Protein AF-A0A523ED09-F1 (afdb_monomer_lite)

Secondary structure (DSSP, 8-state):
-HHHHHHHHHTT-HHHHHHTHHHHHHHHHH-S--------HHHHHHHHHHHTT-HHHHHHHHHHHHHHHHHTT-TTHHHHHHHHHHHHHHHH--TTHHHHHHHHHHHHHHHHHHHT-HHHHHHHHHHHTT-

Foldseek 3Di:
DVVVLVVCVVVVVVVVNVVCVVVVVVCCVVPVDDDPDDQPPLLVQLLVCLVVVVLVSNVVSLVVSCVVCVVVVVLVNNLVSLLSQLVSLVVNVDVCSPVSSLVSLVVSLVSCVVVVVVVSNVSSVVSNVVD

Structure (mmCIF, N/CA/C/O backbone):
data_AF-A0A523ED09-F1
#
_entry.id   AF-A0A523ED09-F1
#
loop_
_atom_site.group_PDB
_atom_site.id
_atom_site.type_symbol
_atom_site.label_atom_id
_atom_site.label_alt_id
_atom_site.label_comp_id
_atom_site.label_asym_id
_atom_site.label_entity_id
_atom_site.label_seq_id
_atom_site.pdbx_PDB_ins_code
_atom_site.Cartn_x
_atom_site.Cartn_y
_atom_site.Cartn_z
_atom_site.occupancy
_atom_site.B_iso_or_equiv
_atom_site.auth_seq_id
_atom_site.auth_comp_id
_atom_site.auth_asym_id
_atom_site.auth_atom_id
_atom_site.pdbx_PDB_model_num
ATOM 1 N N . MET A 1 1 ? 1.089 -2.085 -19.130 1.00 61.78 1 MET A N 1
ATOM 2 C CA . MET A 1 1 ? 1.662 -1.777 -20.460 1.00 61.78 1 MET A CA 1
ATOM 3 C C . MET A 1 1 ? 3.190 -1.761 -20.437 1.00 61.78 1 MET A C 1
ATOM 5 O O . MET A 1 1 ? 3.758 -2.602 -21.108 1.00 61.78 1 MET A O 1
ATOM 9 N N . ILE A 1 2 ? 3.865 -0.917 -19.640 1.00 69.56 2 ILE A N 1
ATOM 10 C CA . ILE A 1 2 ? 5.349 -0.893 -19.565 1.00 69.56 2 ILE A CA 1
ATOM 11 C C . ILE A 1 2 ? 5.932 -2.255 -19.141 1.00 69.56 2 ILE A C 1
ATOM 13 O O . ILE A 1 2 ? 6.765 -2.804 -19.849 1.00 69.56 2 ILE A O 1
ATOM 17 N N . TYR A 1 3 ? 5.396 -2.876 -18.084 1.00 70.06 3 TYR A N 1
ATOM 18 C CA . TYR A 1 3 ? 5.804 -4.230 -17.665 1.00 70.06 3 TYR A CA 1
ATOM 19 C C . TYR A 1 3 ? 5.476 -5.332 -18.685 1.00 70.06 3 TYR A C 1
ATOM 21 O O . TYR A 1 3 ? 6.115 -6.377 -18.699 1.00 70.06 3 TYR A O 1
ATOM 29 N N . ALA A 1 4 ? 4.495 -5.102 -19.565 1.00 79.31 4 ALA A N 1
ATOM 30 C CA . ALA A 1 4 ? 4.184 -6.051 -20.631 1.00 79.31 4 ALA A CA 1
ATOM 31 C C . ALA A 1 4 ? 5.242 -6.000 -21.745 1.00 79.31 4 ALA A C 1
ATOM 33 O O . ALA A 1 4 ? 5.558 -7.040 -22.304 1.00 79.31 4 ALA A O 1
ATOM 34 N N . ILE A 1 5 ? 5.824 -4.826 -22.028 1.00 86.56 5 ILE A N 1
ATOM 35 C CA . ILE A 1 5 ? 6.925 -4.675 -22.994 1.00 86.56 5 ILE A CA 1
ATOM 36 C C . ILE A 1 5 ? 8.148 -5.476 -22.532 1.00 86.56 5 ILE A C 1
ATOM 38 O O . ILE A 1 5 ? 8.696 -6.249 -23.311 1.00 86.56 5 ILE A O 1
ATOM 42 N N . GLU A 1 6 ? 8.541 -5.336 -21.262 1.00 81.38 6 GLU A N 1
ATOM 43 C CA . GLU A 1 6 ? 9.666 -6.081 -20.679 1.00 81.38 6 GLU A CA 1
ATOM 44 C C . GLU A 1 6 ? 9.396 -7.592 -20.661 1.00 81.38 6 GLU A C 1
ATOM 46 O O . GLU A 1 6 ? 10.223 -8.369 -21.133 1.00 81.38 6 GLU A O 1
ATOM 51 N N . GLY A 1 7 ? 8.207 -8.012 -20.212 1.00 79.94 7 GLY A N 1
ATOM 52 C CA . GLY A 1 7 ? 7.813 -9.422 -20.228 1.00 79.94 7 GLY A CA 1
ATOM 53 C C . GLY A 1 7 ? 7.827 -10.033 -21.634 1.00 79.94 7 GLY A C 1
ATOM 54 O O . GLY A 1 7 ? 8.368 -11.117 -21.828 1.00 79.94 7 GLY A O 1
ATOM 55 N N . LEU A 1 8 ? 7.294 -9.329 -22.636 1.00 85.69 8 LEU A N 1
ATOM 56 C CA . LEU A 1 8 ? 7.321 -9.769 -24.036 1.00 85.69 8 LEU A CA 1
ATOM 57 C C . LEU A 1 8 ? 8.750 -9.833 -24.591 1.00 85.69 8 LEU A C 1
ATOM 59 O O . LEU A 1 8 ? 9.080 -10.775 -25.308 1.00 85.69 8 LEU A O 1
ATOM 63 N N . ALA A 1 9 ? 9.612 -8.877 -24.235 1.00 85.38 9 ALA A N 1
ATOM 64 C CA . ALA A 1 9 ? 11.015 -8.890 -24.638 1.00 85.38 9 ALA A CA 1
ATOM 65 C C . ALA A 1 9 ? 11.759 -10.108 -24.065 1.00 85.38 9 ALA A C 1
ATOM 67 O O . ALA A 1 9 ? 12.458 -10.797 -24.806 1.00 85.38 9 ALA A O 1
ATOM 68 N N . VAL A 1 10 ? 11.551 -10.419 -22.780 1.00 86.25 10 VAL A N 1
ATOM 69 C CA . VAL A 1 10 ? 12.097 -11.621 -22.121 1.00 86.25 10 VAL A CA 1
ATOM 70 C C . VAL A 1 10 ? 11.604 -12.903 -22.796 1.00 86.25 10 VAL A C 1
ATOM 72 O 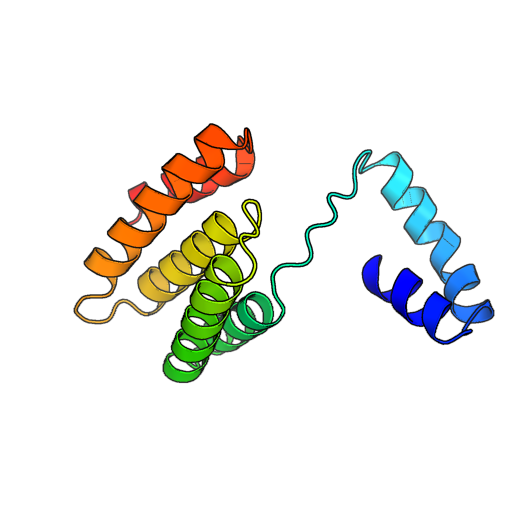O . VAL A 1 10 ? 12.369 -13.851 -22.952 1.00 86.25 10 VAL A O 1
ATOM 75 N N . LEU A 1 11 ? 10.345 -12.928 -23.236 1.00 92.31 11 LEU A N 1
ATOM 76 C CA . LEU A 1 11 ? 9.746 -14.063 -23.943 1.00 92.31 11 LEU A CA 1
ATOM 77 C C . LEU A 1 11 ? 10.133 -14.146 -25.435 1.00 92.31 11 LEU A C 1
ATOM 79 O O . LEU A 1 11 ? 9.678 -15.055 -26.125 1.00 92.31 11 LEU A O 1
ATOM 83 N N . GLY A 1 12 ? 10.960 -13.229 -25.952 1.00 92.00 12 GLY A N 1
ATOM 84 C CA . GLY A 1 12 ? 11.400 -13.224 -27.354 1.00 92.00 12 GLY A CA 1
ATOM 85 C C . GLY A 1 12 ? 10.344 -12.738 -28.355 1.00 92.00 12 GLY A C 1
ATOM 86 O O . GLY A 1 12 ? 10.500 -12.910 -29.563 1.00 92.00 12 GLY A O 1
ATOM 87 N N . GLU A 1 13 ? 9.276 -12.097 -27.884 1.00 96.38 13 GLU A N 1
ATOM 88 C CA . GLU A 1 13 ? 8.123 -11.654 -28.678 1.00 96.38 13 GLU A CA 1
ATOM 89 C C . GLU A 1 13 ? 8.382 -10.302 -29.373 1.00 96.38 13 GLU A C 1
ATOM 91 O O . GLU A 1 13 ? 7.642 -9.328 -29.210 1.00 96.38 13 GLU A O 1
ATOM 96 N N . GLY A 1 14 ? 9.464 -10.225 -30.154 1.00 93.81 14 GLY A N 1
ATOM 97 C CA . GLY A 1 14 ? 10.004 -8.969 -30.693 1.00 93.81 14 GLY A CA 1
ATOM 98 C C . GLY A 1 14 ? 9.029 -8.151 -31.548 1.00 93.81 14 GLY A C 1
ATOM 99 O O . GLY A 1 14 ? 9.018 -6.926 -31.452 1.00 93.81 14 GLY A O 1
ATOM 100 N N . ALA A 1 15 ? 8.165 -8.805 -32.331 1.00 96.19 15 ALA A N 1
ATOM 101 C CA . ALA A 1 15 ? 7.140 -8.113 -33.117 1.00 96.19 15 ALA A CA 1
ATOM 102 C C . ALA A 1 15 ? 6.128 -7.380 -32.216 1.00 96.19 15 ALA A C 1
ATOM 104 O O . ALA A 1 15 ? 5.870 -6.196 -32.409 1.00 96.19 15 ALA A O 1
ATOM 105 N N . LYS A 1 16 ? 5.645 -8.044 -31.157 1.00 92.25 16 LYS A N 1
ATOM 106 C CA . LYS A 1 16 ? 4.705 -7.449 -30.192 1.00 92.25 16 LYS A CA 1
ATOM 107 C C . LYS A 1 16 ? 5.350 -6.316 -29.390 1.00 92.25 16 LYS A C 1
ATOM 109 O O . LYS A 1 16 ? 4.675 -5.362 -29.021 1.00 92.25 16 LYS A O 1
ATOM 114 N N . VAL A 1 17 ? 6.653 -6.410 -29.116 1.00 94.31 17 VAL A N 1
ATOM 115 C CA . VAL A 1 17 ? 7.421 -5.321 -28.491 1.00 94.31 17 VAL A CA 1
ATOM 116 C C . VAL A 1 17 ? 7.497 -4.109 -29.421 1.00 94.31 17 VAL A C 1
ATOM 118 O O . VAL A 1 17 ? 7.258 -2.987 -28.974 1.00 94.31 17 VAL A O 1
ATOM 121 N N . ALA A 1 18 ? 7.790 -4.326 -30.706 1.00 95.88 18 ALA A N 1
ATOM 122 C CA . ALA A 1 18 ? 7.860 -3.257 -31.698 1.00 95.88 18 ALA A CA 1
ATOM 123 C C . ALA A 1 18 ? 6.513 -2.530 -31.859 1.00 95.88 18 ALA A C 1
ATOM 125 O O . ALA A 1 18 ? 6.488 -1.299 -31.904 1.00 95.88 18 ALA A O 1
ATOM 126 N N . ASP A 1 19 ? 5.398 -3.264 -31.840 1.00 96.31 19 ASP A N 1
ATOM 127 C CA . ASP A 1 19 ? 4.045 -2.701 -31.954 1.00 96.31 19 ASP A CA 1
ATOM 128 C C . ASP A 1 19 ? 3.678 -1.742 -30.807 1.00 96.31 19 ASP A C 1
ATOM 130 O O . ASP A 1 19 ? 2.827 -0.867 -30.969 1.00 96.31 19 ASP A O 1
ATOM 134 N N . LEU A 1 20 ? 4.325 -1.875 -29.644 1.00 93.62 20 LEU A N 1
ATOM 135 C CA . LEU A 1 20 ? 4.088 -1.032 -28.466 1.00 93.62 20 LEU A CA 1
ATOM 136 C C . LEU A 1 20 ? 4.946 0.246 -28.443 1.00 93.62 20 LEU A C 1
ATOM 138 O O . LEU A 1 20 ? 4.789 1.078 -27.542 1.00 93.62 20 LEU A O 1
ATOM 142 N N . TYR A 1 21 ? 5.850 0.427 -29.413 1.00 93.00 21 TYR A N 1
ATOM 143 C CA . TYR A 1 21 ? 6.771 1.565 -29.457 1.00 93.00 21 TYR A CA 1
ATOM 144 C C . TYR A 1 21 ? 6.076 2.940 -29.481 1.00 93.00 21 TYR A C 1
ATOM 146 O O . TYR A 1 21 ? 6.500 3.810 -28.712 1.00 93.00 21 TYR A O 1
ATOM 154 N N . PRO A 1 22 ? 5.010 3.185 -30.272 1.00 93.12 22 PRO A N 1
ATOM 155 C CA . PRO A 1 22 ? 4.345 4.490 -30.282 1.00 93.12 22 PRO A CA 1
ATOM 156 C C . PRO A 1 22 ? 3.814 4.904 -28.900 1.00 93.12 22 PRO A C 1
ATOM 158 O O . PRO A 1 22 ? 4.017 6.039 -28.468 1.00 93.12 22 PRO A O 1
ATOM 161 N N . GLN A 1 23 ? 3.197 3.974 -28.164 1.00 88.94 23 GLN A N 1
ATOM 162 C CA . GLN A 1 23 ? 2.675 4.205 -26.816 1.00 88.94 23 GLN A CA 1
ATOM 163 C C . GLN A 1 23 ? 3.808 4.412 -25.805 1.00 88.94 23 GLN A C 1
ATOM 165 O O . GLN A 1 23 ? 3.721 5.297 -24.952 1.00 88.94 23 GLN A O 1
ATOM 170 N N . ALA A 1 24 ? 4.882 3.622 -25.903 1.00 86.88 24 ALA A N 1
ATOM 171 C CA . ALA A 1 24 ? 6.059 3.773 -25.051 1.00 86.88 24 ALA A CA 1
ATOM 172 C C . ALA A 1 24 ? 6.745 5.135 -25.264 1.00 86.88 24 ALA A C 1
ATOM 174 O O . ALA A 1 24 ? 7.100 5.806 -24.295 1.00 86.88 24 ALA A O 1
ATOM 175 N N . SER A 1 25 ? 6.867 5.576 -26.520 1.00 88.69 25 SER A N 1
ATOM 176 C CA . SER A 1 25 ? 7.432 6.878 -26.888 1.00 88.69 25 SER A CA 1
ATOM 177 C C . SER A 1 25 ? 6.599 8.038 -26.340 1.00 88.69 25 SER A C 1
ATOM 179 O O . SER A 1 25 ? 7.151 9.011 -25.825 1.00 88.69 25 SER A O 1
ATOM 181 N N . GLU A 1 26 ? 5.270 7.936 -26.394 1.00 86.62 26 GLU A N 1
ATOM 182 C CA . GLU A 1 26 ? 4.394 8.980 -25.861 1.00 86.62 26 GLU A CA 1
ATOM 183 C C . GLU A 1 26 ? 4.463 9.075 -24.333 1.00 86.62 26 GLU A C 1
ATOM 185 O O . GLU A 1 26 ? 4.500 10.175 -23.779 1.00 86.62 26 GLU A O 1
ATOM 190 N N . ILE A 1 27 ? 4.560 7.936 -23.642 1.00 81.44 27 ILE A N 1
ATOM 191 C CA . ILE A 1 27 ? 4.789 7.921 -22.194 1.00 81.44 27 ILE A CA 1
ATOM 192 C C . ILE A 1 27 ? 6.131 8.556 -21.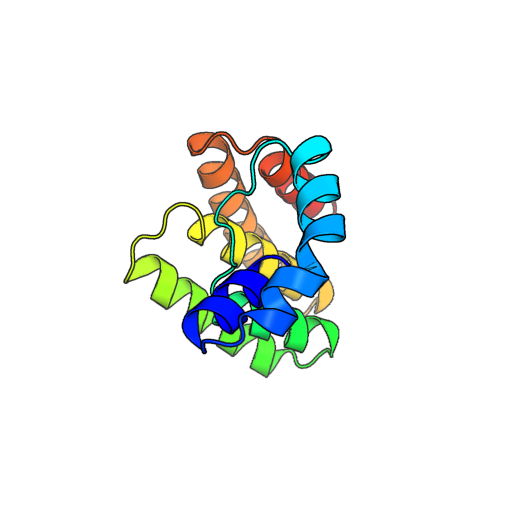855 1.00 81.44 27 ILE A C 1
ATOM 194 O O . ILE A 1 27 ? 6.172 9.402 -20.969 1.00 81.44 27 ILE A O 1
ATOM 198 N N . ALA A 1 28 ? 7.206 8.205 -22.564 1.00 82.69 28 ALA A N 1
ATOM 199 C CA . ALA A 1 28 ? 8.543 8.730 -22.289 1.00 82.69 28 ALA A CA 1
ATOM 200 C C . ALA A 1 28 ? 8.616 10.267 -22.376 1.00 82.69 28 ALA A C 1
ATOM 202 O O . ALA A 1 28 ? 9.393 10.892 -21.659 1.00 82.69 28 ALA A O 1
ATOM 203 N N . LYS A 1 29 ? 7.779 10.893 -23.214 1.00 84.25 29 LYS A N 1
ATOM 204 C CA . LYS A 1 29 ? 7.676 12.359 -23.318 1.00 84.25 29 LYS A CA 1
ATOM 205 C C . LYS A 1 29 ? 6.912 13.002 -22.160 1.00 84.25 29 LYS A C 1
ATOM 207 O O . LYS A 1 29 ? 7.157 14.160 -21.840 1.00 84.25 29 LYS A O 1
ATOM 212 N N . ARG A 1 30 ? 5.950 12.285 -21.573 1.00 77.62 30 ARG A N 1
ATOM 213 C CA . ARG A 1 30 ? 5.028 12.810 -20.547 1.00 77.62 30 ARG A CA 1
ATOM 214 C C . ARG A 1 30 ? 5.439 12.445 -19.126 1.00 77.62 30 ARG A C 1
ATOM 216 O O . ARG A 1 30 ? 5.116 13.167 -18.189 1.00 77.62 30 ARG A O 1
ATOM 223 N N . VAL A 1 31 ? 6.117 11.316 -18.968 1.00 69.81 31 VAL A N 1
ATOM 224 C CA . VAL A 1 31 ? 6.517 10.731 -17.691 1.00 69.81 31 VAL A CA 1
ATOM 225 C C . VAL A 1 31 ? 8.038 10.558 -17.729 1.00 69.81 31 VAL A C 1
ATOM 227 O O . VAL A 1 31 ? 8.524 9.524 -18.186 1.00 69.81 31 VAL A O 1
ATOM 230 N N . PRO A 1 32 ? 8.809 11.568 -17.281 1.00 62.34 32 PRO A N 1
ATOM 231 C CA . PRO A 1 32 ? 10.267 11.591 -17.433 1.00 62.34 32 PRO A CA 1
ATOM 232 C C . PRO A 1 32 ? 10.993 10.536 -16.583 1.00 62.34 32 PRO A C 1
ATOM 234 O O . PRO A 1 32 ? 12.173 10.280 -16.801 1.00 62.34 32 PRO A O 1
ATOM 237 N N . VAL A 1 33 ? 10.302 9.919 -15.618 1.00 61.56 33 VAL A N 1
ATOM 238 C CA . VAL A 1 33 ? 10.831 8.855 -14.761 1.00 61.56 33 VAL A CA 1
ATOM 239 C C . VAL A 1 33 ? 9.772 7.767 -14.618 1.00 61.56 33 VAL A C 1
ATOM 241 O O . VAL A 1 33 ? 8.738 7.977 -13.985 1.00 61.56 33 VAL A O 1
ATOM 244 N N . VAL A 1 34 ? 10.041 6.583 -15.168 1.00 56.53 34 VAL A N 1
ATOM 245 C CA . VAL A 1 34 ? 9.392 5.361 -14.687 1.00 56.53 34 VAL A CA 1
ATOM 246 C C . VAL A 1 34 ? 10.171 4.953 -13.452 1.00 56.53 34 VAL A C 1
ATOM 248 O O . VAL A 1 34 ? 11.277 4.426 -13.545 1.00 56.53 34 VAL A O 1
ATOM 251 N N . LEU A 1 35 ? 9.621 5.237 -12.278 1.00 52.19 35 LEU A N 1
ATOM 252 C CA . LEU A 1 35 ? 10.105 4.574 -11.083 1.00 52.19 35 LEU A CA 1
ATOM 253 C C . LEU A 1 35 ? 9.846 3.073 -11.298 1.00 52.19 35 LEU A C 1
ATOM 255 O O . LEU A 1 35 ? 8.733 2.689 -11.661 1.00 52.19 35 LEU A O 1
ATOM 259 N N . HIS A 1 36 ? 10.860 2.230 -11.113 1.00 52.62 36 HIS A N 1
ATOM 260 C CA . HIS A 1 36 ? 10.682 0.783 -11.003 1.00 52.62 36 HIS A CA 1
ATOM 261 C C . HIS A 1 36 ? 9.834 0.508 -9.741 1.00 52.62 36 HIS A C 1
ATOM 263 O O . HIS A 1 36 ? 10.362 0.262 -8.666 1.00 52.62 36 HIS A O 1
ATOM 269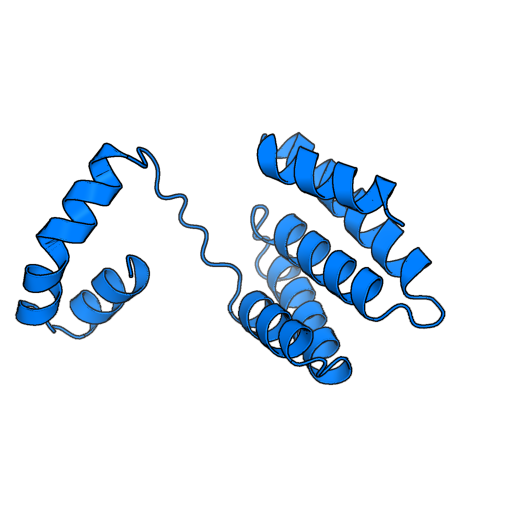 N N . MET A 1 37 ? 8.513 0.688 -9.870 1.00 53.12 37 MET A N 1
ATOM 270 C CA . MET A 1 37 ? 7.483 0.660 -8.820 1.00 53.12 37 MET A CA 1
ATOM 271 C C . MET A 1 37 ? 6.437 -0.390 -9.178 1.00 53.12 37 MET A C 1
ATOM 273 O O . MET A 1 37 ? 5.247 -0.098 -9.319 1.00 53.12 37 MET A O 1
ATOM 277 N N . GLY A 1 38 ? 6.886 -1.620 -9.405 1.00 64.50 38 GLY A N 1
ATOM 278 C CA . GLY A 1 38 ? 5.953 -2.723 -9.281 1.00 64.50 38 GLY A CA 1
ATOM 279 C C . GLY A 1 38 ? 5.704 -2.883 -7.793 1.00 64.50 38 GLY A C 1
ATOM 280 O O . GLY A 1 38 ? 6.636 -3.266 -7.094 1.00 64.50 38 GLY A O 1
ATOM 281 N N . LEU A 1 39 ? 4.485 -2.590 -7.325 1.00 73.88 39 LEU A N 1
ATOM 282 C CA . LEU A 1 39 ? 4.068 -3.061 -6.007 1.00 73.88 39 LEU A CA 1
ATOM 283 C C . LEU A 1 39 ? 4.391 -4.554 -5.916 1.00 73.88 39 LEU A C 1
ATOM 285 O O . LEU A 1 39 ? 4.236 -5.273 -6.912 1.00 73.88 39 LEU A O 1
ATOM 289 N N . MET A 1 40 ? 4.802 -5.035 -4.742 1.00 86.50 40 MET A N 1
ATOM 290 C CA . MET A 1 40 ? 4.982 -6.474 -4.546 1.00 86.50 40 MET A CA 1
ATOM 291 C C . MET A 1 40 ? 3.731 -7.215 -5.031 1.00 86.50 40 MET A C 1
ATOM 293 O O . MET A 1 40 ? 2.605 -6.768 -4.804 1.00 86.50 40 MET A O 1
ATOM 297 N N . THR A 1 41 ? 3.912 -8.362 -5.689 1.00 90.56 41 THR A N 1
ATOM 298 C CA . THR A 1 41 ? 2.795 -9.120 -6.276 1.00 90.56 41 THR A CA 1
ATOM 299 C C . THR A 1 41 ? 1.695 -9.406 -5.252 1.00 90.56 41 THR A C 1
ATOM 301 O O . THR A 1 41 ? 0.512 -9.342 -5.579 1.00 90.56 41 THR A O 1
ATOM 304 N N . GLN A 1 42 ? 2.081 -9.652 -3.996 1.00 94.62 42 GLN A N 1
ATOM 305 C CA . GLN A 1 42 ? 1.149 -9.820 -2.883 1.00 94.62 42 GLN A CA 1
ATOM 306 C C . GLN A 1 42 ? 0.338 -8.545 -2.598 1.00 94.62 42 GLN A C 1
ATOM 308 O O . GLN A 1 42 ? -0.878 -8.627 -2.480 1.00 94.62 42 GLN A O 1
ATOM 313 N N . THR A 1 43 ? 0.943 -7.354 -2.595 1.00 93.75 43 THR A N 1
ATOM 314 C CA 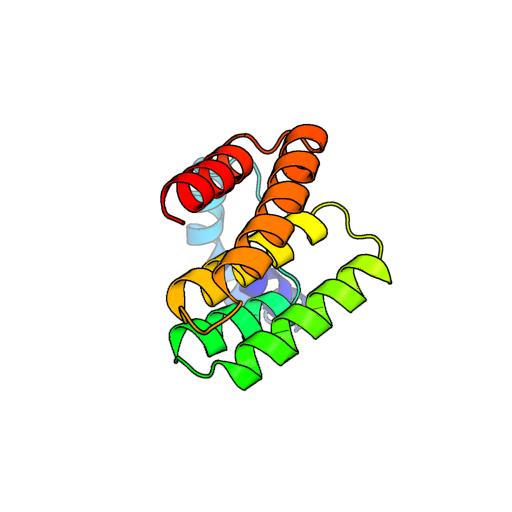. THR A 1 43 ? 0.206 -6.079 -2.500 1.00 93.75 43 THR A CA 1
ATOM 315 C C . THR A 1 43 ? -0.800 -5.913 -3.636 1.00 93.75 43 THR A C 1
ATOM 317 O O . THR A 1 43 ? -1.938 -5.519 -3.391 1.00 93.75 43 THR A O 1
ATOM 320 N N . VAL A 1 44 ? -0.418 -6.231 -4.879 1.00 92.69 44 VAL A N 1
ATOM 321 C CA . VAL A 1 44 ? -1.329 -6.130 -6.035 1.00 92.69 44 VAL A CA 1
ATOM 322 C C . VAL A 1 44 ? -2.524 -7.073 -5.872 1.00 92.69 44 VAL A C 1
ATOM 324 O O . VAL A 1 44 ? -3.664 -6.657 -6.080 1.00 92.69 44 VAL A O 1
ATOM 327 N N . ALA A 1 45 ? -2.278 -8.318 -5.454 1.00 94.38 45 ALA A N 1
ATOM 328 C CA . ALA A 1 45 ? -3.334 -9.284 -5.164 1.00 94.38 45 ALA A CA 1
ATOM 329 C C . ALA A 1 45 ? -4.240 -8.815 -4.011 1.00 94.38 45 ALA A C 1
ATOM 331 O O . ALA A 1 45 ? -5.460 -8.909 -4.121 1.00 94.38 45 ALA A O 1
ATOM 332 N N . GLY A 1 46 ? -3.665 -8.229 -2.956 1.00 96.62 46 GLY A N 1
ATOM 333 C CA . GLY A 1 46 ? -4.406 -7.656 -1.832 1.00 96.62 46 GLY A CA 1
ATOM 334 C C . GLY A 1 46 ? -5.323 -6.505 -2.246 1.00 96.62 46 GLY A C 1
ATOM 335 O O . GLY A 1 46 ? -6.488 -6.480 -1.856 1.00 96.62 46 GLY A O 1
ATOM 336 N N . ILE A 1 47 ? -4.847 -5.596 -3.105 1.00 95.38 47 ILE A N 1
ATOM 337 C CA . ILE A 1 47 ? -5.667 -4.510 -3.669 1.00 95.38 47 ILE A CA 1
ATOM 338 C C . ILE A 1 47 ? -6.828 -5.078 -4.493 1.00 95.38 47 ILE A C 1
ATOM 340 O O . ILE A 1 47 ? -7.957 -4.611 -4.355 1.00 95.38 47 ILE A O 1
ATOM 344 N N . ALA A 1 48 ? -6.568 -6.080 -5.337 1.00 94.75 48 ALA A N 1
ATOM 345 C CA . ALA A 1 48 ? -7.601 -6.703 -6.160 1.00 94.75 48 ALA A CA 1
ATOM 346 C C . ALA A 1 48 ? -8.656 -7.427 -5.307 1.00 94.75 48 ALA A C 1
ATOM 348 O O . ALA A 1 48 ? -9.852 -7.242 -5.528 1.00 94.75 48 ALA A O 1
ATOM 349 N N . ALA A 1 49 ? -8.225 -8.195 -4.303 1.00 96.38 49 ALA A N 1
ATOM 350 C CA . ALA A 1 49 ? -9.114 -8.863 -3.357 1.00 96.38 49 ALA A CA 1
ATOM 351 C C . ALA A 1 49 ? -9.960 -7.850 -2.568 1.00 96.38 49 ALA A C 1
ATOM 353 O O . ALA A 1 49 ? -11.172 -8.023 -2.469 1.00 96.38 49 ALA A O 1
ATOM 354 N N . ALA A 1 50 ? -9.353 -6.758 -2.087 1.00 96.88 50 ALA A N 1
ATOM 355 C CA . ALA A 1 50 ? -10.048 -5.683 -1.378 1.00 96.88 50 ALA A CA 1
ATOM 356 C C . ALA A 1 50 ? -11.084 -4.972 -2.260 1.00 96.88 50 ALA A C 1
ATOM 358 O O . ALA A 1 50 ? -12.179 -4.667 -1.803 1.00 96.88 50 ALA A O 1
ATOM 359 N N . ALA A 1 51 ? -10.759 -4.723 -3.532 1.00 95.94 51 ALA A N 1
ATOM 360 C CA . ALA A 1 51 ? -11.695 -4.136 -4.489 1.00 95.94 51 ALA A CA 1
ATOM 361 C C . ALA A 1 51 ? -12.891 -5.057 -4.789 1.00 95.94 51 ALA A C 1
ATOM 363 O O . ALA A 1 51 ? -13.959 -4.569 -5.144 1.00 95.94 51 ALA A O 1
ATOM 364 N N . GLY A 1 52 ? -12.710 -6.372 -4.648 1.00 96.50 52 GLY A N 1
ATOM 365 C CA . GLY A 1 52 ? -13.775 -7.372 -4.718 1.00 96.50 52 GLY A CA 1
ATOM 366 C C . GLY A 1 52 ? -14.394 -7.731 -3.365 1.00 96.50 52 GLY A C 1
ATOM 367 O O . GLY A 1 52 ? -15.058 -8.760 -3.291 1.00 96.50 52 GLY A O 1
ATOM 368 N N . GLU A 1 53 ? -14.130 -6.952 -2.308 1.00 97.19 53 GLU A N 1
ATOM 369 C CA . GLU A 1 53 ? -14.626 -7.163 -0.935 1.00 97.19 53 GLU A CA 1
ATOM 370 C C . GLU A 1 53 ? -14.287 -8.546 -0.338 1.00 97.19 53 GLU A C 1
ATOM 372 O O . GLU A 1 53 ? -14.911 -9.023 0.609 1.00 97.19 53 GLU A O 1
ATOM 377 N N . GLN A 1 54 ? -13.253 -9.209 -0.862 1.00 98.12 54 GLN A N 1
ATOM 378 C CA . GLN A 1 54 ? -12.744 -10.479 -0.345 1.00 98.12 54 GLN A CA 1
ATOM 379 C C . GLN A 1 54 ? -11.794 -10.212 0.826 1.00 98.12 54 GLN A C 1
ATOM 381 O O . GLN A 1 54 ? -10.581 -10.398 0.717 1.00 98.12 54 GLN A O 1
ATOM 386 N N . TRP A 1 55 ? -12.345 -9.721 1.934 1.00 97.44 55 TRP A N 1
ATOM 387 C CA . TRP A 1 55 ? -11.578 -9.142 3.038 1.00 97.44 55 TRP A CA 1
ATOM 388 C C . TRP A 1 55 ? -10.511 -10.068 3.620 1.00 97.44 55 TRP A C 1
ATOM 390 O O . TRP A 1 55 ? -9.368 -9.645 3.777 1.00 97.44 55 TRP A O 1
ATOM 400 N N . ASP A 1 56 ? -10.845 -11.330 3.881 1.00 97.94 56 ASP A N 1
ATOM 401 C CA . ASP A 1 56 ? -9.897 -12.286 4.467 1.00 97.94 56 ASP A CA 1
ATOM 402 C C . ASP A 1 56 ? -8.740 -12.601 3.508 1.00 97.94 56 ASP A C 1
ATOM 404 O O . ASP A 1 56 ? -7.576 -12.638 3.912 1.00 97.94 56 ASP A O 1
ATOM 408 N N . ASN A 1 57 ? -9.037 -12.734 2.210 1.00 98.19 57 ASN A N 1
ATOM 409 C CA . ASN A 1 57 ? -8.011 -12.908 1.180 1.00 98.19 57 ASN A CA 1
ATOM 410 C C . ASN A 1 57 ? -7.127 -11.658 1.080 1.00 98.19 57 ASN A C 1
ATOM 412 O O . ASN A 1 57 ? -5.904 -11.767 0.985 1.00 98.19 57 ASN A O 1
ATOM 416 N N . ALA A 1 58 ? -7.727 -10.465 1.133 1.00 98.12 58 ALA A N 1
ATOM 417 C CA . ALA A 1 58 ? -6.994 -9.207 1.098 1.00 98.12 58 ALA A CA 1
ATOM 418 C C . ALA A 1 58 ? -6.034 -9.080 2.291 1.00 98.12 58 ALA A C 1
ATOM 420 O O . ALA A 1 58 ? -4.863 -8.760 2.090 1.00 98.12 58 ALA A O 1
ATOM 421 N N . VAL A 1 59 ? -6.499 -9.392 3.507 1.00 98.19 59 VAL A N 1
ATOM 422 C CA . VAL A 1 59 ? -5.671 -9.443 4.725 1.00 98.19 59 VAL A CA 1
ATOM 423 C C . VAL A 1 59 ? -4.487 -10.385 4.528 1.00 98.19 59 VAL A C 1
ATOM 425 O O . VAL A 1 59 ? -3.342 -9.961 4.686 1.00 98.19 59 VAL A O 1
ATOM 428 N N . ALA A 1 60 ? -4.740 -11.628 4.109 1.00 98.31 60 ALA A N 1
ATOM 429 C CA . ALA A 1 60 ? -3.687 -12.623 3.922 1.00 98.31 60 ALA A CA 1
ATOM 430 C C . ALA A 1 60 ? -2.615 -12.154 2.921 1.00 98.31 60 ALA A C 1
ATOM 432 O O . ALA A 1 60 ? -1.414 -12.331 3.151 1.00 98.31 60 ALA A O 1
ATOM 433 N N . HIS A 1 61 ? -3.035 -11.509 1.830 1.00 98.38 61 HIS A N 1
ATOM 434 C CA . HIS A 1 61 ? -2.132 -10.933 0.839 1.00 98.38 61 HIS A CA 1
ATOM 435 C C . HIS A 1 61 ? -1.307 -9.764 1.397 1.00 98.38 61 HIS A C 1
ATOM 437 O O . HIS A 1 61 ? -0.088 -9.730 1.207 1.00 98.38 61 HIS A O 1
ATOM 443 N N . PHE A 1 62 ? -1.918 -8.824 2.122 1.00 97.69 62 PHE A N 1
ATOM 444 C CA . PHE A 1 62 ? -1.179 -7.700 2.704 1.00 97.69 62 PHE A CA 1
ATOM 445 C C . PHE A 1 62 ? -0.197 -8.143 3.792 1.00 97.69 62 PHE A C 1
ATOM 447 O O . PHE A 1 62 ? 0.942 -7.677 3.806 1.00 97.69 62 PHE A O 1
ATOM 454 N N . GLU A 1 63 ? -0.577 -9.086 4.651 1.00 96.94 63 GLU A N 1
ATOM 455 C CA . GLU A 1 63 ? 0.319 -9.653 5.665 1.00 96.94 63 GLU A CA 1
ATOM 456 C C . GLU A 1 63 ? 1.490 -10.412 5.037 1.00 96.94 63 GLU A C 1
ATOM 458 O O . GLU A 1 63 ? 2.637 -10.272 5.473 1.00 96.94 63 GLU A O 1
ATOM 463 N N . ALA A 1 64 ? 1.231 -11.181 3.973 1.00 96.50 64 ALA A N 1
ATOM 464 C CA . ALA A 1 64 ? 2.292 -11.822 3.209 1.00 96.50 64 ALA A CA 1
ATOM 465 C C . ALA A 1 64 ? 3.248 -10.793 2.606 1.00 96.50 64 ALA A C 1
ATOM 467 O O . ALA A 1 64 ? 4.464 -10.964 2.693 1.00 96.50 64 ALA A O 1
ATOM 468 N N . SER A 1 65 ? 2.713 -9.707 2.054 1.00 94.88 65 SER A N 1
ATOM 469 C CA . SER A 1 65 ? 3.538 -8.659 1.475 1.00 94.88 65 SER A CA 1
ATOM 470 C C . SER A 1 65 ? 4.345 -7.886 2.518 1.00 94.88 65 SER A C 1
ATOM 472 O O . SER A 1 65 ? 5.497 -7.557 2.252 1.00 94.88 65 SER A O 1
ATOM 474 N N . LEU A 1 66 ? 3.792 -7.616 3.707 1.00 93.44 66 LEU A N 1
ATOM 475 C CA . LEU A 1 66 ? 4.528 -6.972 4.801 1.00 93.44 66 LEU A CA 1
ATOM 476 C C . LEU A 1 66 ? 5.703 -7.832 5.259 1.00 93.44 66 LEU A C 1
ATOM 478 O O . LEU A 1 66 ? 6.816 -7.323 5.386 1.00 93.44 66 LEU A O 1
ATOM 482 N N . ARG A 1 67 ? 5.473 -9.137 5.445 1.00 93.00 67 ARG A N 1
ATOM 483 C CA . ARG A 1 67 ? 6.532 -10.094 5.783 1.00 93.00 67 ARG A CA 1
ATOM 484 C C . ARG A 1 67 ? 7.624 -10.108 4.715 1.00 93.00 67 ARG A C 1
ATOM 486 O O . ARG A 1 67 ? 8.796 -9.953 5.040 1.00 93.00 67 ARG A O 1
ATOM 493 N N . GLN A 1 68 ? 7.254 -10.209 3.439 1.00 91.75 68 GLN A N 1
ATOM 494 C CA . GLN A 1 68 ? 8.233 -10.202 2.349 1.00 91.75 68 GLN A CA 1
ATOM 495 C C . GLN A 1 68 ? 9.006 -8.878 2.268 1.00 91.75 68 GLN A C 1
ATOM 497 O O . GLN A 1 68 ? 10.210 -8.894 2.036 1.00 91.75 68 GLN A O 1
ATOM 502 N N . ALA A 1 69 ? 8.352 -7.736 2.498 1.00 89.12 69 ALA A N 1
ATOM 503 C CA . ALA A 1 69 ? 9.007 -6.428 2.495 1.00 89.12 69 ALA A CA 1
ATOM 504 C C . ALA A 1 69 ? 9.977 -6.238 3.678 1.00 89.12 69 ALA A C 1
ATOM 506 O O . ALA A 1 69 ? 10.860 -5.377 3.619 1.00 89.12 69 ALA A O 1
ATOM 507 N N . GLN A 1 70 ? 9.803 -7.001 4.762 1.00 86.62 70 GLN A N 1
ATOM 508 C CA . GLN A 1 70 ? 10.735 -7.072 5.891 1.00 86.62 70 GLN A CA 1
ATOM 509 C C . GLN A 1 70 ? 11.909 -8.018 5.594 1.00 86.62 70 GLN A C 1
ATOM 511 O O . GLN A 1 70 ? 13.053 -7.650 5.849 1.00 86.62 70 GLN A O 1
ATOM 516 N N . GLU A 1 71 ? 11.638 -9.200 5.030 1.00 87.62 71 GLU A N 1
ATOM 517 C CA . GLU A 1 71 ? 12.647 -10.211 4.669 1.00 87.62 71 GLU A CA 1
ATOM 518 C C . GLU A 1 71 ? 13.584 -9.731 3.553 1.00 87.62 71 GLU A C 1
ATOM 520 O O . GLU A 1 71 ? 14.804 -9.856 3.652 1.00 87.62 71 GLU A O 1
ATOM 525 N N . PHE A 1 72 ? 13.015 -9.138 2.505 1.00 79.94 72 PHE A N 1
ATOM 526 C CA . PHE A 1 72 ? 13.736 -8.404 1.477 1.00 79.94 72 PHE A CA 1
ATOM 527 C C . PHE A 1 72 ? 13.546 -6.932 1.814 1.00 79.94 72 PHE A C 1
ATOM 529 O O . PHE A 1 72 ? 12.499 -6.420 1.432 1.00 79.94 72 PHE A O 1
ATOM 536 N N . PRO A 1 73 ? 14.463 -6.263 2.549 1.00 73.44 73 PRO A N 1
ATOM 537 C CA . PRO A 1 73 ? 14.251 -4.948 3.171 1.00 73.44 73 PRO A CA 1
ATOM 538 C C . PRO A 1 73 ? 14.065 -3.829 2.133 1.00 73.44 73 PRO A C 1
ATOM 540 O O . PRO A 1 73 ? 14.893 -2.932 1.952 1.00 73.44 73 PRO A O 1
ATOM 543 N N . HIS A 1 74 ? 12.946 -3.891 1.424 1.00 77.38 74 HIS A N 1
ATOM 544 C CA . HIS A 1 74 ? 12.629 -3.135 0.237 1.00 77.38 74 HIS A CA 1
ATOM 545 C C . HIS A 1 74 ? 11.989 -1.839 0.699 1.00 77.38 74 HIS A C 1
ATOM 547 O O . HIS A 1 74 ? 10.767 -1.702 0.784 1.00 77.38 74 HIS A O 1
ATOM 553 N N . LYS A 1 75 ? 12.847 -0.879 1.047 1.00 81.31 75 LYS A N 1
ATOM 554 C CA . LYS A 1 75 ? 12.459 0.376 1.704 1.00 81.31 75 LYS A CA 1
ATOM 555 C C . LYS A 1 75 ? 11.365 1.148 0.962 1.00 81.31 75 LYS A C 1
ATOM 557 O O . LYS A 1 75 ? 10.579 1.821 1.610 1.00 81.31 75 LYS A O 1
ATOM 562 N N . LEU A 1 76 ? 11.279 1.017 -0.364 1.00 82.12 76 LEU A N 1
ATOM 563 C CA . LEU A 1 76 ? 10.230 1.655 -1.169 1.00 82.12 76 LEU A CA 1
ATOM 564 C C . LEU A 1 76 ? 8.860 0.963 -1.060 1.00 82.12 76 LEU A C 1
ATOM 566 O O . LEU A 1 76 ? 7.840 1.634 -1.160 1.00 82.12 76 LEU A O 1
ATOM 570 N N . GLU A 1 77 ? 8.825 -0.353 -0.830 1.00 84.19 77 GLU A N 1
ATOM 571 C CA . GLU A 1 77 ? 7.576 -1.136 -0.795 1.00 84.19 77 GLU A CA 1
ATOM 572 C C . GLU A 1 77 ? 6.952 -1.129 0.595 1.00 84.19 77 GLU A C 1
ATOM 574 O O . GLU A 1 77 ? 5.737 -1.060 0.740 1.00 84.19 77 GLU A O 1
ATOM 579 N N . GLN A 1 78 ? 7.786 -1.138 1.633 1.00 88.62 78 GLN A N 1
ATOM 580 C CA . GLN A 1 78 ? 7.344 -1.115 3.023 1.00 88.62 78 GLN A CA 1
ATOM 581 C C . GLN A 1 78 ? 6.268 -0.053 3.341 1.00 88.62 78 GLN A C 1
ATOM 583 O O . GLN A 1 78 ? 5.277 -0.424 3.976 1.00 88.62 78 GLN A O 1
ATOM 588 N N . PRO A 1 79 ? 6.394 1.229 2.937 1.00 92.56 79 PRO A N 1
ATOM 589 C CA . PRO A 1 79 ? 5.322 2.203 3.147 1.00 92.56 79 PRO A CA 1
ATOM 590 C C . PRO A 1 79 ? 4.117 1.988 2.218 1.00 92.56 79 PRO A C 1
ATOM 592 O O . PRO A 1 79 ? 2.983 2.227 2.625 1.00 92.56 79 PRO A O 1
ATOM 595 N N . GLN A 1 80 ? 4.324 1.473 1.005 1.00 92.19 80 GLN A N 1
ATOM 596 C CA . GLN A 1 80 ? 3.241 1.218 0.050 1.00 92.19 80 GLN A CA 1
ATOM 597 C C . GLN A 1 80 ? 2.284 0.140 0.553 1.00 92.19 80 GLN A C 1
ATOM 599 O O . GLN A 1 80 ? 1.074 0.364 0.582 1.00 92.19 80 GLN A O 1
ATOM 604 N N . VAL A 1 81 ? 2.810 -1.005 1.003 1.00 95.12 81 VAL A N 1
ATOM 605 C CA . VAL A 1 81 ? 1.978 -2.100 1.526 1.00 95.12 81 VAL A CA 1
ATOM 606 C C . VAL A 1 81 ? 1.132 -1.619 2.703 1.00 95.12 81 VAL A C 1
ATOM 608 O O . VAL A 1 81 ? -0.064 -1.888 2.756 1.00 95.12 81 VAL A O 1
ATOM 611 N N . ARG A 1 82 ? 1.737 -0.853 3.619 1.00 96.44 82 ARG A N 1
ATOM 612 C CA . ARG A 1 82 ? 1.051 -0.300 4.792 1.00 96.44 82 ARG A CA 1
ATOM 613 C C . ARG A 1 82 ? -0.067 0.655 4.415 1.00 96.44 82 ARG A C 1
ATOM 615 O O . ARG A 1 82 ? -1.162 0.524 4.948 1.00 96.44 82 ARG A O 1
ATOM 622 N N . TYR A 1 83 ? 0.187 1.576 3.486 1.00 96.69 83 TYR A N 1
ATOM 623 C CA . TYR A 1 83 ? -0.838 2.492 2.994 1.00 96.69 83 TYR A CA 1
ATOM 624 C C . TYR A 1 83 ? -2.035 1.735 2.405 1.00 96.69 83 TYR A C 1
ATOM 626 O O . TYR A 1 83 ? -3.180 2.008 2.764 1.00 96.69 83 TYR A O 1
ATOM 634 N N . TRP A 1 84 ? -1.782 0.760 1.526 1.00 96.88 84 TRP A N 1
ATOM 635 C CA . TRP A 1 84 ? -2.852 0.001 0.877 1.00 96.88 84 TRP A CA 1
ATOM 636 C C . TRP A 1 84 ? -3.612 -0.902 1.845 1.00 96.88 84 TRP A C 1
ATOM 638 O O . TRP A 1 84 ? -4.836 -0.991 1.745 1.00 96.88 84 TRP A O 1
ATOM 648 N N . TYR A 1 85 ? -2.917 -1.509 2.806 1.00 98.00 85 TYR A N 1
ATOM 649 C CA . TYR A 1 85 ? -3.561 -2.301 3.844 1.00 98.00 85 TYR A CA 1
ATOM 650 C C . TYR A 1 85 ? -4.429 -1.413 4.745 1.00 98.00 85 TYR A C 1
ATOM 652 O O . TYR A 1 85 ? -5.608 -1.698 4.930 1.00 98.00 85 TYR A O 1
ATOM 660 N N . ALA A 1 86 ? -3.907 -0.277 5.213 1.00 98.00 86 ALA A N 1
ATOM 661 C CA . ALA A 1 86 ? -4.689 0.673 5.998 1.00 98.00 86 ALA A CA 1
ATOM 662 C C . ALA A 1 86 ? -5.938 1.147 5.251 1.00 98.00 86 ALA A C 1
ATOM 664 O O . ALA A 1 86 ? -7.024 1.142 5.816 1.00 98.00 86 ALA A O 1
ATOM 665 N N . LYS A 1 87 ? -5.811 1.474 3.960 1.00 97.44 87 LYS A N 1
ATOM 666 C CA . LYS A 1 87 ? -6.951 1.851 3.119 1.00 97.44 87 LYS A CA 1
ATOM 667 C C . LYS A 1 87 ? -7.999 0.738 3.030 1.00 97.44 87 LYS A C 1
ATOM 669 O O . LYS A 1 87 ? -9.190 1.028 3.057 1.00 97.44 87 LYS A O 1
ATOM 674 N N . MET A 1 88 ? -7.574 -0.519 2.903 1.00 97.62 88 MET A N 1
ATOM 675 C CA . MET A 1 88 ? -8.498 -1.655 2.909 1.00 97.62 88 MET A CA 1
ATOM 676 C C . MET A 1 88 ? -9.225 -1.769 4.251 1.00 97.62 88 MET A C 1
ATOM 678 O O . MET A 1 88 ? -10.443 -1.898 4.251 1.00 97.62 88 MET A O 1
ATOM 682 N N . LEU A 1 89 ? -8.505 -1.654 5.370 1.00 98.00 89 LEU A N 1
ATOM 683 C CA . LEU A 1 89 ? -9.086 -1.692 6.715 1.00 98.00 89 LEU A CA 1
ATOM 684 C C . LEU A 1 89 ? -10.103 -0.558 6.919 1.00 98.00 89 LEU A C 1
ATOM 686 O O . LEU A 1 89 ? -11.202 -0.811 7.395 1.00 98.00 89 LEU A O 1
ATOM 690 N N . THR A 1 90 ? -9.794 0.662 6.465 1.00 96.62 90 THR A N 1
ATOM 691 C CA . THR A 1 90 ? -10.745 1.787 6.459 1.00 96.62 90 THR A CA 1
ATOM 692 C C . THR A 1 90 ? -12.005 1.481 5.649 1.00 96.62 90 THR A C 1
ATOM 694 O O . THR A 1 90 ? -13.093 1.874 6.046 1.00 96.62 90 THR A O 1
ATOM 697 N N . ASN A 1 91 ? -11.876 0.796 4.510 1.00 95.00 91 ASN A N 1
ATOM 698 C CA . ASN A 1 91 ? -13.027 0.440 3.680 1.00 95.00 91 ASN A CA 1
ATOM 699 C C . ASN A 1 91 ? -13.868 -0.695 4.284 1.00 95.00 91 ASN A C 1
ATOM 701 O O . ASN A 1 91 ? -15.078 -0.717 4.082 1.00 95.00 91 ASN A O 1
ATOM 705 N N . ARG A 1 92 ? -13.226 -1.655 4.961 1.00 97.00 92 ARG A N 1
ATOM 706 C CA . ARG A 1 92 ? -13.895 -2.791 5.605 1.00 97.00 92 ARG A CA 1
ATOM 707 C C . ARG A 1 92 ? -14.657 -2.369 6.860 1.00 97.00 92 ARG A C 1
ATOM 709 O O . ARG A 1 92 ? -15.723 -2.920 7.115 1.00 97.00 92 ARG A O 1
ATOM 716 N N . ASP A 1 93 ? -14.101 -1.418 7.613 1.00 96.12 93 ASP A N 1
ATOM 717 C CA . ASP A 1 93 ? -14.712 -0.790 8.792 1.00 96.12 93 ASP A CA 1
ATOM 718 C C . ASP A 1 93 ? -15.204 -1.797 9.854 1.00 96.12 93 ASP A C 1
ATOM 720 O O . ASP A 1 93 ? -16.269 -1.654 10.458 1.00 96.12 93 ASP A O 1
ATOM 724 N N . ALA A 1 94 ? -14.439 -2.871 10.082 1.00 95.50 94 ALA A N 1
ATOM 725 C CA . ALA A 1 94 ? -14.732 -3.832 11.140 1.00 95.50 94 ALA A CA 1
ATOM 726 C C . ALA A 1 94 ? -14.158 -3.384 12.497 1.00 95.50 94 ALA A C 1
ATOM 728 O O . ALA A 1 94 ? -13.285 -2.519 12.598 1.00 95.50 94 ALA A O 1
ATOM 729 N N . ALA A 1 95 ? -14.619 -4.015 13.580 1.00 96.06 95 ALA A N 1
ATOM 730 C CA . ALA A 1 95 ? -14.111 -3.731 14.920 1.00 96.06 95 ALA A CA 1
ATOM 731 C C . ALA A 1 95 ? -12.583 -3.934 14.998 1.00 96.06 95 ALA A C 1
ATOM 733 O O . ALA A 1 95 ? -12.077 -5.023 14.733 1.00 96.06 95 ALA A O 1
ATOM 734 N N . GLY A 1 96 ? -11.858 -2.882 15.391 1.00 94.69 96 GLY A N 1
ATOM 735 C CA . GLY A 1 96 ? -10.392 -2.871 15.485 1.00 94.69 96 GLY A CA 1
ATOM 736 C C . GLY A 1 96 ? -9.656 -2.463 14.201 1.00 94.69 96 GLY A C 1
ATOM 737 O O . GLY A 1 96 ? -8.444 -2.245 14.250 1.00 94.69 96 GLY A O 1
ATOM 738 N N . ASP A 1 97 ? -10.359 -2.294 13.077 1.00 96.75 97 ASP A N 1
ATOM 739 C CA . ASP A 1 97 ? -9.745 -1.889 11.806 1.00 96.75 97 ASP A CA 1
ATOM 740 C C . ASP A 1 97 ? -9.221 -0.467 11.848 1.00 96.75 97 ASP A C 1
ATOM 742 O O . ASP A 1 97 ? -8.122 -0.212 11.361 1.00 96.75 97 ASP A O 1
ATOM 746 N N . HIS A 1 98 ? -9.969 0.440 12.471 1.00 96.06 98 HIS A N 1
ATOM 747 C CA . HIS A 1 98 ? -9.568 1.833 12.612 1.00 96.06 98 HIS A CA 1
ATOM 748 C C . HIS A 1 98 ? -8.222 1.959 13.351 1.00 96.06 98 HIS A C 1
ATOM 750 O O . HIS A 1 98 ? -7.277 2.554 12.831 1.00 96.06 98 HIS A O 1
ATOM 756 N N . ASP A 1 99 ? -8.080 1.315 14.516 1.00 97.31 99 ASP A N 1
ATOM 757 C CA . ASP A 1 99 ? -6.831 1.327 15.291 1.00 97.31 99 ASP A CA 1
ATOM 758 C C . ASP A 1 99 ? -5.665 0.711 14.507 1.00 97.31 99 ASP A C 1
ATOM 760 O O . ASP A 1 99 ? -4.518 1.168 14.576 1.00 97.31 99 ASP A O 1
ATOM 764 N N . HIS A 1 100 ? -5.939 -0.343 13.738 1.00 97.69 100 HIS A N 1
ATOM 765 C CA . HIS A 1 100 ? -4.928 -0.986 12.914 1.00 97.69 100 HIS A CA 1
ATOM 766 C C . HIS A 1 100 ? -4.515 -0.106 11.721 1.00 97.69 100 HIS A C 1
ATOM 768 O O . HIS A 1 100 ? -3.317 0.074 11.486 1.00 97.69 100 HIS A O 1
ATOM 774 N N . ALA A 1 101 ? -5.473 0.508 11.027 1.00 97.56 101 ALA A N 1
ATOM 775 C CA . ALA A 1 101 ? -5.234 1.439 9.931 1.00 97.56 101 ALA A CA 1
ATOM 776 C C . ALA A 1 101 ? -4.413 2.651 10.394 1.00 97.56 101 ALA A C 1
ATOM 778 O O . ALA A 1 101 ? -3.433 3.010 9.740 1.00 97.56 101 ALA A O 1
ATOM 779 N N . CYS A 1 102 ? -4.740 3.222 11.558 1.00 97.31 102 CYS A N 1
ATOM 780 C CA . CYS A 1 102 ? -3.994 4.321 12.171 1.00 97.31 102 CYS A CA 1
ATOM 781 C C . CYS A 1 102 ? -2.516 3.969 12.396 1.00 97.31 102 CYS A C 1
ATOM 783 O O . CYS A 1 102 ? -1.634 4.743 12.014 1.00 97.31 102 CYS A O 1
ATOM 785 N N . ARG A 1 103 ? -2.222 2.786 12.955 1.00 97.75 103 ARG A N 1
ATOM 786 C CA . ARG A 1 103 ? -0.833 2.330 13.160 1.00 97.75 103 ARG A CA 1
ATOM 787 C C . ARG A 1 103 ? -0.074 2.184 11.841 1.00 97.75 103 ARG A C 1
ATOM 789 O O . ARG A 1 103 ? 1.029 2.709 11.704 1.00 97.75 103 ARG A O 1
ATOM 796 N N . LEU A 1 104 ? -0.683 1.528 10.853 1.00 97.94 104 LEU A N 1
ATOM 797 C CA . LEU A 1 104 ? -0.074 1.326 9.536 1.00 97.94 104 LEU A CA 1
ATOM 798 C C . LEU A 1 104 ? 0.195 2.657 8.815 1.00 97.94 104 LEU A C 1
ATOM 800 O O . LEU A 1 104 ? 1.253 2.825 8.203 1.00 97.94 104 LEU A O 1
ATOM 804 N N . LEU A 1 105 ? -0.728 3.620 8.902 1.00 97.81 105 LEU A N 1
ATOM 805 C CA . LEU A 1 105 ? -0.559 4.936 8.282 1.00 97.81 105 LEU A CA 1
ATOM 806 C C . LEU A 1 105 ? 0.514 5.772 8.964 1.00 97.81 105 LEU A C 1
ATOM 808 O O . LEU A 1 105 ? 1.264 6.442 8.259 1.00 97.81 105 LEU A O 1
ATOM 812 N N . ALA A 1 106 ? 0.632 5.711 10.291 1.00 97.62 106 ALA A N 1
ATOM 813 C CA . ALA A 1 106 ? 1.703 6.395 11.010 1.00 97.62 106 ALA A CA 1
ATOM 814 C C . A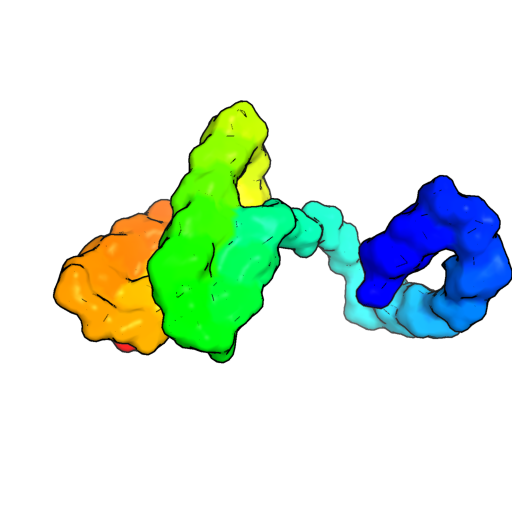LA A 1 106 ? 3.086 5.930 10.518 1.00 97.62 106 ALA A C 1
ATOM 816 O O . ALA A 1 106 ? 3.907 6.755 10.112 1.00 97.62 106 ALA A O 1
ATOM 817 N N . GLU A 1 107 ? 3.300 4.613 10.443 1.00 96.12 107 GLU A N 1
ATOM 818 C CA . GLU A 1 107 ? 4.541 4.025 9.919 1.00 96.12 107 GLU A CA 1
ATOM 819 C C . GLU A 1 107 ? 4.769 4.374 8.436 1.00 96.12 107 GLU A C 1
ATOM 821 O O . GLU A 1 107 ? 5.889 4.665 8.010 1.00 96.12 107 GLU A O 1
ATOM 826 N N . SER A 1 108 ? 3.704 4.381 7.627 1.00 95.62 108 SER A N 1
ATOM 827 C CA . SER A 1 108 ? 3.783 4.757 6.213 1.00 95.62 108 SER A CA 1
ATOM 828 C C . SER A 1 108 ? 4.168 6.227 6.016 1.00 95.62 108 SER A C 1
ATOM 830 O O . SER A 1 108 ? 4.947 6.534 5.113 1.00 95.62 108 SER A O 1
ATOM 832 N N . ILE A 1 109 ? 3.618 7.134 6.827 1.00 96.81 109 ILE A N 1
ATOM 833 C CA . ILE A 1 109 ? 3.881 8.579 6.781 1.00 96.81 109 ILE A CA 1
ATOM 834 C C . ILE A 1 109 ? 5.342 8.864 7.117 1.00 96.81 109 ILE A C 1
ATOM 836 O O . ILE A 1 109 ? 5.993 9.625 6.398 1.00 96.81 109 ILE A O 1
ATOM 840 N N . GLU A 1 110 ? 5.861 8.241 8.176 1.00 95.88 110 GLU A N 1
ATOM 841 C CA . GLU A 1 110 ? 7.264 8.376 8.567 1.00 95.88 110 GLU A CA 1
ATOM 842 C C . GLU A 1 110 ? 8.188 7.952 7.419 1.00 95.88 110 GLU A C 1
ATOM 844 O O . GLU A 1 110 ? 9.012 8.741 6.948 1.00 95.88 110 GLU A O 1
ATOM 849 N N . ALA A 1 111 ? 7.976 6.747 6.887 1.00 92.38 111 ALA A N 1
ATOM 850 C CA . ALA A 1 111 ? 8.802 6.200 5.820 1.00 92.38 111 ALA A CA 1
ATOM 851 C C . ALA A 1 111 ? 8.722 7.017 4.515 1.00 92.38 111 ALA A C 1
ATOM 853 O O . ALA A 1 111 ? 9.761 7.285 3.905 1.00 92.38 111 ALA A O 1
ATOM 854 N N . TYR A 1 112 ? 7.538 7.482 4.090 1.00 92.12 112 TYR A N 1
ATOM 855 C CA . TYR A 1 112 ? 7.439 8.370 2.920 1.00 92.12 112 TYR A CA 1
ATOM 856 C C . TYR A 1 112 ? 8.158 9.704 3.124 1.00 92.12 112 TYR A C 1
ATOM 858 O O . TYR A 1 112 ? 8.743 10.228 2.170 1.00 92.12 112 TYR A O 1
ATOM 866 N N . GLY A 1 113 ? 8.134 10.239 4.348 1.00 91.31 113 GLY A N 1
ATOM 867 C CA . GLY A 1 113 ? 8.889 11.431 4.723 1.00 91.31 113 GLY A CA 1
ATOM 868 C C . GLY A 1 113 ? 10.396 11.224 4.579 1.00 91.31 113 GLY A C 1
ATOM 869 O O . GLY A 1 113 ? 11.066 12.053 3.969 1.00 91.31 113 GLY A O 1
ATOM 870 N N . THR A 1 114 ? 10.920 10.094 5.061 1.00 92.06 114 THR A N 1
ATOM 871 C CA . THR A 1 114 ? 12.347 9.749 4.945 1.00 92.06 114 THR A CA 1
ATOM 872 C C . THR A 1 114 ? 12.792 9.537 3.497 1.00 92.06 114 THR A C 1
ATOM 874 O O . THR A 1 114 ? 13.882 9.960 3.122 1.00 92.06 114 THR A O 1
ATOM 877 N N . ILE A 1 115 ? 11.970 8.874 2.680 1.00 88.44 115 ILE A N 1
ATOM 878 C CA . ILE A 1 115 ? 12.306 8.541 1.285 1.00 88.44 115 ILE A CA 1
ATOM 879 C C . ILE A 1 115 ? 12.187 9.769 0.365 1.00 88.44 115 ILE A C 1
ATOM 881 O O . ILE A 1 115 ? 12.834 9.822 -0.679 1.00 88.44 115 ILE A O 1
ATOM 885 N N . GLY A 1 116 ? 11.381 10.766 0.743 1.00 85.88 116 GLY A N 1
ATOM 886 C CA . GLY A 1 116 ? 11.151 11.962 -0.066 1.00 85.88 116 GLY A CA 1
ATOM 887 C C . GLY A 1 116 ? 10.105 11.748 -1.161 1.00 85.88 116 GLY A C 1
ATOM 888 O O . GLY A 1 116 ? 10.288 12.201 -2.288 1.00 85.88 116 GLY A O 1
ATOM 889 N N . PHE A 1 117 ? 9.008 11.044 -0.849 1.00 85.88 117 PHE A N 1
ATOM 890 C CA . PHE A 1 117 ? 7.880 10.811 -1.766 1.00 85.88 117 PHE A CA 1
ATOM 891 C C . PHE A 1 117 ? 6.696 11.734 -1.415 1.00 85.88 117 PHE A C 1
ATOM 893 O O . PHE A 1 117 ? 5.726 11.286 -0.795 1.00 85.88 117 PHE A O 1
ATOM 900 N N . PRO A 1 118 ? 6.723 13.024 -1.808 1.00 83.50 118 PRO A N 1
ATOM 901 C CA . PRO A 1 118 ? 5.786 14.032 -1.305 1.00 83.50 118 PRO A CA 1
ATOM 902 C C . PRO A 1 118 ? 4.324 13.712 -1.62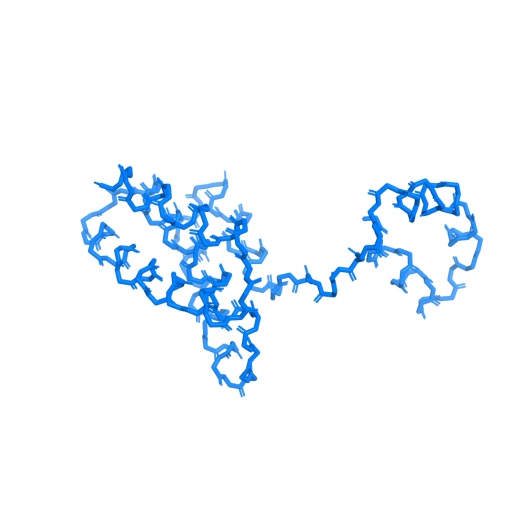7 1.00 83.50 118 PRO A C 1
ATOM 904 O O . PRO A 1 118 ? 3.459 13.889 -0.773 1.00 83.50 118 PRO A O 1
ATOM 907 N N . ARG A 1 119 ? 4.042 13.166 -2.817 1.00 85.38 119 ARG A N 1
ATOM 908 C CA . ARG A 1 119 ? 2.672 12.795 -3.195 1.00 85.38 119 ARG A CA 1
ATOM 909 C C . ARG A 1 119 ? 2.119 11.635 -2.361 1.00 85.38 119 ARG A C 1
ATOM 911 O O . ARG A 1 119 ? 0.961 11.667 -1.968 1.00 85.38 119 ARG A O 1
ATOM 918 N N . HIS A 1 120 ? 2.933 10.621 -2.076 1.00 87.94 120 HIS A N 1
ATOM 919 C CA . HIS A 1 120 ? 2.487 9.473 -1.278 1.00 87.94 120 HIS A CA 1
ATOM 920 C C . HIS A 1 120 ? 2.308 9.855 0.196 1.00 87.94 120 HIS A C 1
ATOM 922 O O . HIS A 1 120 ? 1.355 9.419 0.839 1.00 87.94 120 HIS A O 1
ATOM 928 N N . LEU A 1 121 ? 3.180 10.730 0.706 1.00 92.06 121 LEU A N 1
ATOM 929 C CA . LEU A 1 121 ? 3.039 11.322 2.032 1.00 92.06 121 LEU A CA 1
ATOM 930 C C . LEU A 1 121 ? 1.710 12.081 2.176 1.00 92.06 121 LEU A C 1
ATOM 932 O O . LEU A 1 121 ? 1.010 11.913 3.173 1.00 92.06 121 LEU A O 1
ATOM 936 N N . GLU A 1 122 ? 1.354 12.895 1.183 1.00 91.81 122 GLU A N 1
ATOM 937 C CA . GLU A 1 122 ? 0.076 13.612 1.141 1.00 91.81 122 GLU A CA 1
ATOM 938 C C . GLU A 1 122 ? -1.114 12.641 1.135 1.00 91.81 122 GLU A C 1
ATOM 940 O O . GLU A 1 122 ? -1.984 12.749 1.994 1.00 91.81 122 GLU A O 1
ATOM 945 N N . MET A 1 123 ? -1.103 11.629 0.260 1.00 91.31 123 MET A N 1
ATOM 946 C CA . MET A 1 123 ? -2.157 10.605 0.200 1.00 91.31 123 MET A CA 1
ATOM 947 C C . MET A 1 123 ? -2.367 9.882 1.538 1.00 91.31 123 MET A C 1
ATOM 949 O O . MET A 1 123 ? -3.504 9.604 1.918 1.00 91.31 123 MET A O 1
ATOM 953 N N . ALA A 1 124 ? -1.285 9.558 2.252 1.00 94.00 124 ALA A N 1
ATOM 954 C CA . ALA A 1 124 ? -1.373 8.904 3.555 1.00 94.00 124 ALA A CA 1
ATOM 955 C C . ALA A 1 124 ? -1.973 9.838 4.622 1.00 94.00 124 ALA A C 1
ATOM 957 O O . ALA A 1 124 ? -2.830 9.414 5.394 1.00 94.00 124 ALA A O 1
ATOM 958 N N . ARG A 1 125 ? -1.594 11.123 4.629 1.00 95.69 125 ARG A N 1
ATOM 959 C CA . ARG A 1 125 ? -2.166 12.136 5.537 1.00 95.69 125 ARG A CA 1
ATOM 960 C C . ARG A 1 125 ? -3.646 12.398 5.265 1.00 95.69 125 ARG A C 1
ATOM 962 O O . ARG A 1 125 ? -4.426 12.499 6.206 1.00 95.69 125 ARG A O 1
ATOM 969 N N . GLU A 1 126 ? -4.036 12.476 3.995 1.00 94.69 126 GLU A N 1
ATOM 970 C CA . GLU A 1 126 ? -5.440 12.611 3.588 1.00 94.69 126 GLU A CA 1
ATOM 971 C C . GLU A 1 126 ? -6.294 11.436 4.074 1.00 94.69 126 GLU A C 1
ATOM 973 O O . GLU A 1 126 ? -7.463 11.626 4.397 1.00 94.69 126 GLU A O 1
ATOM 978 N N . LEU A 1 127 ? -5.733 10.222 4.102 1.00 93.44 127 LEU A N 1
ATOM 979 C CA . LEU A 1 127 ? -6.440 9.042 4.590 1.00 93.44 127 LEU A CA 1
ATOM 980 C C . LEU A 1 127 ? -6.571 9.047 6.118 1.00 93.44 127 LEU A C 1
ATOM 982 O O . LEU A 1 127 ? -7.650 8.752 6.614 1.00 93.44 127 LEU A O 1
ATOM 986 N N . VAL A 1 128 ? -5.533 9.465 6.852 1.00 94.56 128 VAL A N 1
ATOM 987 C CA . VAL A 1 128 ? -5.625 9.667 8.312 1.00 94.56 128 VAL A CA 1
ATOM 988 C C . VAL A 1 128 ? -6.721 10.671 8.668 1.00 94.56 128 VAL A C 1
ATOM 990 O O . VAL A 1 128 ? -7.453 10.452 9.618 1.00 94.56 128 VAL A O 1
ATOM 993 N N . ALA A 1 129 ? -6.882 11.746 7.895 1.00 90.88 129 ALA A N 1
ATOM 994 C CA . ALA A 1 129 ? -7.918 12.750 8.149 1.00 90.88 129 ALA A CA 1
ATOM 995 C C . ALA A 1 129 ? -9.363 12.253 7.916 1.00 90.88 129 ALA A C 1
ATOM 997 O O . ALA A 1 129 ? -10.305 12.988 8.204 1.00 90.88 129 ALA A O 1
ATOM 998 N N . LYS A 1 130 ? -9.538 11.056 7.340 1.00 85.19 130 LYS A N 1
ATOM 999 C CA . LYS A 1 130 ? -10.841 10.431 7.052 1.00 85.19 130 LYS A CA 1
ATOM 1000 C C . LYS A 1 130 ? -11.191 9.292 8.007 1.00 85.19 130 LYS A C 1
ATOM 1002 O O . LYS A 1 130 ? -12.316 8.804 7.936 1.00 85.19 130 LYS A O 1
ATOM 1007 N N . LEU A 1 131 ? -10.218 8.845 8.795 1.00 82.69 131 LEU A N 1
ATOM 1008 C CA . LEU A 1 131 ? -10.402 7.882 9.871 1.00 82.69 131 LEU A CA 1
ATOM 1009 C C . LEU A 1 131 ? -11.101 8.583 11.038 1.00 82.69 131 LEU A C 1
ATOM 1011 O O . LEU A 1 131 ? -12.057 7.975 11.562 1.00 82.69 131 LEU A O 1
#

Sequence (131 aa):
MIYAIEGLAVLGEGAKVADLYPQASEIAKRVPVVLHMGLMTQTVAGIAAAAGEQWDNAVAHFEASLRQAQEFPHKLEQPQVRYWYAKMLTNRDAAGDHDHACRLLAESIEAYGTIGFPRHLEMARELVAKL

Radius of gyration: 17.1 Å; chains: 1; bounding box: 29×28×49 Å

pLDDT: mean 89.46, std 10.43, range [52.19, 98.38]